Protein AF-A0A2N9N5C7-F1 (afdb_monomer)

Foldseek 3Di:
DDPLQVVVVVVDQFEAAEEDAPDWADWDDDPVDPIPDDPVVVRHPYYDYDDHDPPDDDTD

pLDDT: mean 90.46, std 8.99, range [59.03, 98.38]

Mean predicted aligned error: 4.17 Å

Secondary structure (DSSP, 8-state):
--HHHHHHHTT---EEEEE--S--TTSS--TTS---SSGGGGT-SEEEEE-S-TTS----

Sequence (60 aa):
MTLPSLLKQSGYGTAAIGKWHLGLGNGNLDWNTKIRPGPTEIGFDESFIIPATRDRVPRA

Solvent-accessible surface area (backbone atoms only — not comparable to full-atom values): 3781 Å² total; per-residue (Å²): 141,42,72,42,39,53,42,39,76,73,72,44,91,32,71,47,74,42,81,60,62,77,57,42,40,87,47,91,74,58,87,91,50,90,72,56,55,42,64,60,77,54,32,24,77,43,76,55,64,38,65,41,67,92,89,56,86,71,68,74

Radius of gyration: 12.26 Å; Cα contacts (8 Å, |Δi|>4): 96; chains: 1; bounding box: 26×22×33 Å

Nearest PDB structures (foldseek):
  7ozc-assembly1_AAA  TM=9.682E-01  e=4.415E-04  Bacteroides thetaiotaomicron VPI-5482

Structure (mmCIF, N/CA/C/O backbone):
data_AF-A0A2N9N5C7-F1
#
_entry.id   AF-A0A2N9N5C7-F1
#
loop_
_atom_site.group_PDB
_atom_site.id
_atom_site.type_symbol
_atom_site.label_atom_id
_atom_site.label_alt_id
_atom_site.label_comp_id
_atom_site.label_asym_id
_atom_site.label_entity_id
_atom_site.label_seq_id
_atom_site.pdbx_PDB_ins_code
_atom_site.Cartn_x
_atom_site.Cartn_y
_atom_site.Cartn_z
_atom_site.occupancy
_atom_site.B_iso_or_equiv
_atom_site.auth_seq_id
_atom_site.auth_comp_id
_atom_site.auth_asym_id
_atom_site.auth_atom_id
_atom_site.pdbx_PDB_model_num
ATOM 1 N N . MET A 1 1 ? 8.153 0.807 13.980 1.00 79.56 1 MET A N 1
ATOM 2 C CA . MET A 1 1 ? 6.775 1.287 14.222 1.00 79.56 1 MET A CA 1
ATOM 3 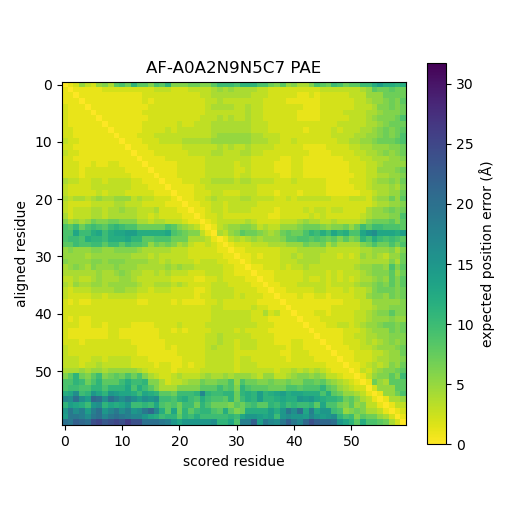C C . MET A 1 1 ? 6.470 2.373 13.201 1.00 79.56 1 MET A C 1
ATOM 5 O O . MET A 1 1 ? 7.299 3.258 13.036 1.00 79.56 1 MET A O 1
ATOM 9 N N . THR A 1 2 ? 5.339 2.291 12.505 1.00 95.75 2 THR A N 1
ATOM 10 C CA . THR A 1 2 ? 4.842 3.287 11.534 1.00 95.75 2 THR A CA 1
ATOM 11 C C . THR A 1 2 ? 3.445 3.779 11.936 1.00 95.75 2 THR A C 1
ATOM 13 O O . THR A 1 2 ? 2.758 3.123 12.722 1.00 95.75 2 THR A O 1
ATOM 16 N N . LEU A 1 3 ? 2.989 4.898 11.368 1.00 96.88 3 LEU A N 1
ATOM 17 C CA . LEU A 1 3 ? 1.631 5.402 11.600 1.00 96.88 3 LEU A CA 1
ATOM 18 C C . LEU A 1 3 ? 0.522 4.370 11.297 1.00 96.88 3 LEU A C 1
ATOM 20 O O . LEU A 1 3 ? -0.304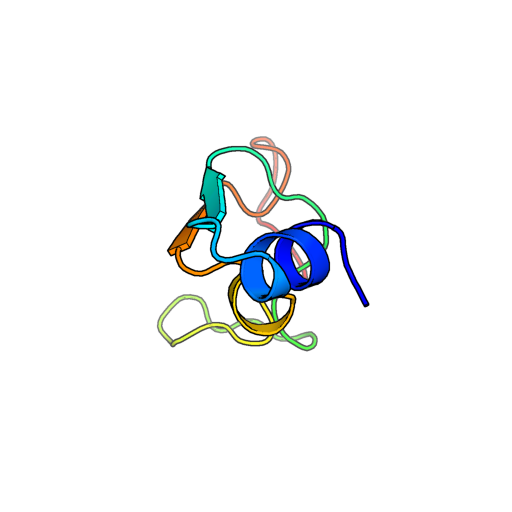 4.144 12.181 1.00 96.88 3 LEU A O 1
ATOM 24 N N . PRO A 1 4 ? 0.490 3.694 10.130 1.00 97.12 4 PRO A N 1
ATOM 25 C CA . PRO A 1 4 ? -0.534 2.681 9.872 1.00 97.12 4 PRO A CA 1
ATOM 26 C C . PRO A 1 4 ? -0.437 1.505 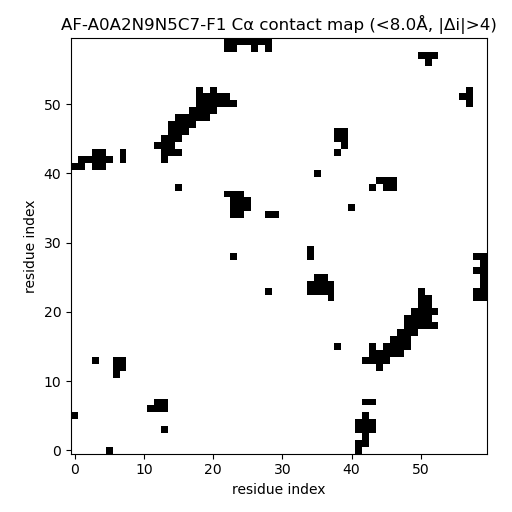10.854 1.00 97.12 4 PRO A C 1
ATOM 28 O O . PRO A 1 4 ? -1.464 1.051 11.343 1.00 97.12 4 PRO A O 1
ATOM 31 N N . SER A 1 5 ? 0.767 1.083 11.270 1.00 97.00 5 SER A N 1
ATOM 32 C CA . SER A 1 5 ? 0.895 0.016 12.277 1.00 97.00 5 SER A CA 1
ATOM 33 C C . SER A 1 5 ? 0.337 0.401 13.655 1.00 97.00 5 SER A C 1
ATOM 35 O O . SER A 1 5 ? -0.146 -0.471 14.374 1.00 97.00 5 SER A O 1
ATOM 37 N N . LEU A 1 6 ? 0.380 1.689 14.020 1.00 97.69 6 LEU A N 1
ATOM 38 C CA . LEU A 1 6 ? -0.225 2.200 15.252 1.00 97.69 6 LEU A CA 1
ATOM 39 C C . LEU A 1 6 ? -1.752 2.235 15.133 1.00 97.69 6 LEU A C 1
ATOM 41 O O . LEU A 1 6 ? -2.450 1.710 15.994 1.00 97.69 6 LEU A O 1
ATOM 45 N N . LEU A 1 7 ? -2.271 2.804 14.044 1.00 97.69 7 LEU A N 1
ATOM 46 C CA . LEU A 1 7 ? -3.713 2.896 13.802 1.00 97.69 7 LEU A CA 1
ATOM 47 C C . LEU A 1 7 ? -4.360 1.508 13.714 1.00 97.69 7 LEU A C 1
ATOM 49 O O . LEU A 1 7 ? -5.424 1.280 14.285 1.00 97.69 7 LEU A O 1
ATOM 53 N N . LYS A 1 8 ? -3.676 0.553 13.081 1.00 96.50 8 LYS A N 1
ATOM 54 C CA . LYS A 1 8 ? -4.107 -0.842 13.015 1.00 96.50 8 LYS A CA 1
ATOM 55 C C . LYS A 1 8 ? -4.222 -1.488 14.399 1.00 96.50 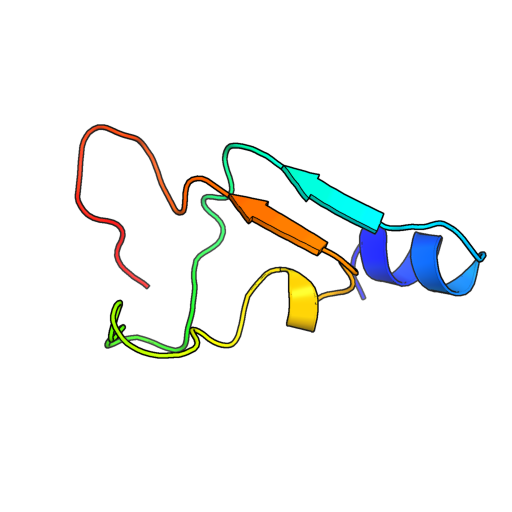8 LYS A C 1
ATOM 57 O O . LYS A 1 8 ? -5.190 -2.195 14.657 1.00 96.50 8 LYS A O 1
ATOM 62 N N . GLN A 1 9 ? -3.290 -1.213 15.317 1.00 96.81 9 GLN A N 1
ATOM 63 C CA . GLN A 1 9 ? -3.398 -1.681 16.710 1.00 96.81 9 GLN A CA 1
ATOM 64 C C . GLN A 1 9 ? -4.616 -1.088 17.430 1.00 96.81 9 GLN A C 1
ATOM 66 O O . GLN A 1 9 ? -5.179 -1.728 18.311 1.00 96.81 9 GLN A O 1
ATOM 71 N N . SER A 1 10 ? -5.054 0.104 17.026 1.00 97.44 10 SER A N 1
ATOM 72 C CA . SER A 1 10 ? -6.284 0.740 17.506 1.00 97.44 10 SER A CA 1
ATOM 73 C C . SER A 1 10 ? -7.554 0.293 16.762 1.00 97.44 10 SER A C 1
ATOM 75 O O . SER A 1 10 ? -8.605 0.894 16.964 1.00 97.44 10 SER A O 1
ATOM 77 N N . GLY A 1 11 ? -7.488 -0.742 15.916 1.00 97.62 11 GLY A N 1
ATOM 78 C CA . GLY A 1 11 ? -8.652 -1.322 15.236 1.00 97.62 11 GLY A CA 1
ATOM 79 C C . GLY A 1 11 ? -9.073 -0.620 13.940 1.00 97.62 11 GLY A C 1
ATOM 80 O O . GLY A 1 11 ? -10.155 -0.898 13.426 1.00 97.62 11 GLY A O 1
ATOM 81 N N . TYR A 1 12 ? -8.246 0.278 13.397 1.00 98.31 12 TYR A N 1
ATOM 82 C CA . TYR A 1 12 ? -8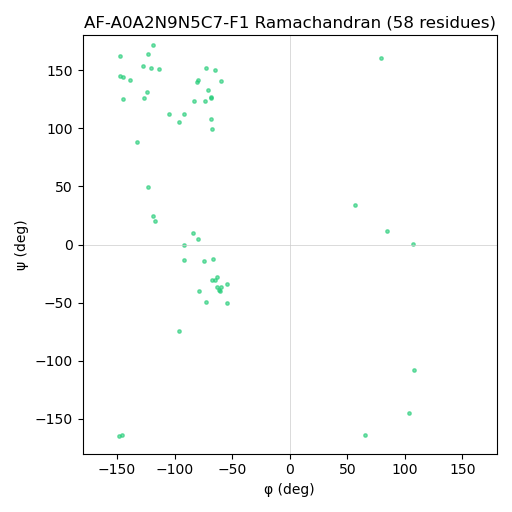.521 0.917 12.110 1.00 98.31 12 TYR A CA 1
ATOM 83 C C . TYR A 1 12 ? -8.141 0.008 10.941 1.00 98.31 12 TYR A C 1
ATOM 85 O O . TYR A 1 12 ? -7.072 -0.601 10.947 1.00 98.31 12 TYR A O 1
ATOM 93 N N . GLY A 1 13 ? -8.972 0.002 9.897 1.00 98.06 13 GLY A N 1
ATOM 94 C CA . GLY A 1 13 ? -8.561 -0.471 8.577 1.00 98.06 13 GLY A CA 1
ATOM 95 C C . GLY A 1 13 ? -7.587 0.521 7.943 1.00 98.06 13 GLY A C 1
ATOM 96 O O . GLY A 1 13 ? -7.822 1.732 7.964 1.00 98.06 13 GLY A O 1
ATOM 97 N N . THR A 1 14 ? -6.482 0.022 7.396 1.00 98.38 14 THR A N 1
ATOM 98 C CA . THR A 1 14 ? -5.402 0.861 6.862 1.00 98.38 14 THR A CA 1
ATOM 99 C C . THR A 1 14 ? -5.098 0.524 5.406 1.00 98.38 14 THR A C 1
ATOM 101 O O . THR A 1 14 ? -4.888 -0.632 5.053 1.00 98.38 14 THR A O 1
ATOM 104 N N . ALA A 1 15 ? -5.024 1.537 4.540 1.00 97.94 15 ALA A N 1
ATOM 105 C CA . ALA A 1 15 ? -4.709 1.345 3.126 1.00 97.94 15 ALA A CA 1
ATOM 106 C C . ALA A 1 15 ? -3.745 2.417 2.606 1.00 97.94 15 ALA A C 1
ATOM 108 O O . ALA A 1 15 ? -3.851 3.591 2.965 1.00 97.94 15 ALA A O 1
ATOM 109 N N . ALA A 1 16 ? -2.816 2.010 1.740 1.00 97.44 16 ALA A N 1
ATOM 110 C CA . ALA A 1 16 ? -1.950 2.915 0.989 1.00 97.44 16 ALA A CA 1
ATOM 111 C C . ALA A 1 16 ? -2.428 2.993 -0.467 1.00 97.44 16 ALA A C 1
ATOM 113 O O . ALA A 1 16 ? -2.320 2.015 -1.206 1.00 97.44 16 ALA A O 1
ATOM 114 N N . ILE A 1 17 ? -2.945 4.151 -0.888 1.00 97.50 17 ILE A N 1
ATOM 115 C CA . ILE A 1 17 ? -3.484 4.361 -2.239 1.00 97.50 17 ILE A CA 1
ATOM 116 C C . ILE A 1 17 ? -2.816 5.585 -2.873 1.00 97.50 17 ILE A C 1
ATOM 118 O O . ILE A 1 17 ? -2.832 6.673 -2.301 1.00 97.50 17 ILE A O 1
ATOM 122 N N . GLY A 1 18 ? -2.236 5.423 -4.065 1.00 95.69 18 GLY A N 1
ATOM 123 C CA . GLY A 1 18 ? -1.594 6.514 -4.809 1.00 95.69 18 GLY A CA 1
ATOM 124 C C . GLY A 1 18 ? -0.064 6.488 -4.758 1.00 95.69 18 GLY A C 1
ATOM 125 O O . GLY A 1 18 ? 0.550 5.428 -4.820 1.00 95.69 18 GLY A O 1
ATOM 126 N N . LYS A 1 19 ? 0.588 7.656 -4.737 1.00 94.44 19 LYS A N 1
ATOM 127 C CA . LYS A 1 19 ? 2.057 7.742 -4.828 1.00 94.44 19 LYS A CA 1
ATOM 128 C C . LYS A 1 19 ? 2.717 7.179 -3.567 1.00 94.44 19 LYS A C 1
ATOM 130 O O . LYS A 1 19 ? 2.441 7.657 -2.472 1.00 94.44 19 LYS A O 1
ATOM 135 N N . TRP A 1 20 ? 3.632 6.228 -3.750 1.00 93.62 20 TRP A N 1
ATOM 136 C CA . TRP A 1 20 ? 4.402 5.633 -2.660 1.00 93.62 20 TRP A CA 1
ATOM 137 C C . TRP A 1 20 ? 5.772 6.287 -2.499 1.00 93.62 20 TRP A C 1
ATOM 139 O O . TRP A 1 20 ? 5.958 7.114 -1.615 1.00 93.62 20 TRP A O 1
ATOM 149 N N . HIS A 1 21 ? 6.710 5.988 -3.401 1.00 92.06 21 HIS A N 1
ATOM 150 C CA . HIS A 1 21 ? 8.047 6.585 -3.437 1.00 92.06 21 HIS A CA 1
ATOM 151 C C . HIS A 1 21 ? 8.872 6.421 -2.144 1.00 92.06 21 HIS A C 1
ATOM 153 O O . HIS A 1 21 ? 9.668 7.291 -1.803 1.00 92.06 21 HIS A O 1
ATOM 159 N N . LEU A 1 22 ? 8.703 5.297 -1.441 1.00 91.94 22 LEU A N 1
ATOM 160 C CA . LEU A 1 22 ? 9.501 4.924 -0.261 1.00 91.94 22 LEU A CA 1
ATOM 161 C C . LEU A 1 22 ? 10.304 3.629 -0.475 1.00 91.94 22 LEU A C 1
ATOM 163 O O . LEU A 1 22 ? 10.694 2.974 0.486 1.00 91.94 22 LEU A O 1
ATOM 167 N N . GLY A 1 23 ? 10.533 3.255 -1.736 1.00 90.44 23 GLY A N 1
ATOM 168 C CA . GLY A 1 23 ? 11.182 1.996 -2.102 1.00 90.44 23 GLY A CA 1
ATOM 169 C C . GLY A 1 23 ? 10.236 0.794 -2.033 1.00 90.44 23 GLY A C 1
ATOM 170 O O . GLY A 1 23 ? 9.164 0.839 -1.418 1.00 90.44 23 GLY A O 1
ATOM 171 N N . LEU A 1 24 ? 10.628 -0.271 -2.726 1.00 92.38 24 LEU A N 1
ATOM 172 C CA . LEU A 1 24 ? 9.963 -1.571 -2.736 1.00 92.38 24 LEU A CA 1
ATOM 173 C C . LEU A 1 24 ? 11.023 -2.662 -2.849 1.00 92.38 24 LEU A C 1
ATOM 175 O O . LEU A 1 24 ? 11.994 -2.505 -3.583 1.00 92.38 24 LEU A O 1
ATOM 179 N N . GLY A 1 25 ? 10.797 -3.792 -2.186 1.00 89.75 25 GLY A N 1
ATOM 180 C CA . GLY A 1 25 ? 11.709 -4.927 -2.237 1.00 89.75 25 GLY A CA 1
ATOM 181 C C . GLY A 1 25 ? 13.074 -4.654 -1.607 1.00 89.75 25 GLY A C 1
ATOM 182 O O .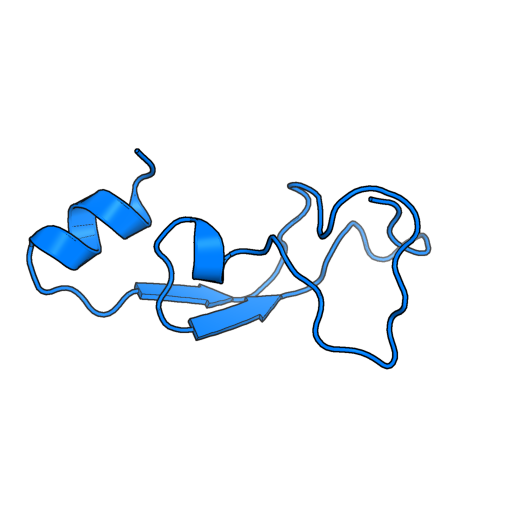 GLY A 1 25 ? 13.253 -3.709 -0.847 1.00 89.75 25 GLY A O 1
ATOM 183 N N . ASN A 1 26 ? 14.031 -5.530 -1.920 1.00 84.62 26 ASN A N 1
ATOM 184 C CA . ASN A 1 26 ? 15.394 -5.506 -1.382 1.00 84.62 26 ASN A CA 1
ATOM 185 C C . ASN A 1 26 ? 16.441 -5.424 -2.513 1.00 84.62 26 ASN A C 1
ATOM 187 O O . ASN A 1 26 ? 17.373 -6.226 -2.558 1.00 84.62 26 ASN A O 1
ATOM 191 N N . GLY A 1 27 ? 16.281 -4.498 -3.463 1.00 79.31 27 GLY A N 1
ATOM 192 C CA . GLY A 1 27 ? 17.236 -4.312 -4.566 1.00 79.31 27 GLY A CA 1
ATOM 193 C C . GLY A 1 27 ? 16.708 -4.785 -5.923 1.00 79.31 27 GLY A C 1
ATOM 194 O O . GLY A 1 27 ? 15.869 -4.130 -6.534 1.00 79.31 27 GLY A O 1
ATOM 195 N N . ASN A 1 28 ? 17.214 -5.904 -6.446 1.00 80.38 28 ASN A N 1
ATOM 196 C CA . ASN A 1 28 ? 16.796 -6.392 -7.766 1.00 80.38 28 ASN A CA 1
ATOM 197 C C . ASN A 1 28 ? 15.331 -6.851 -7.737 1.00 80.38 28 ASN A C 1
ATOM 199 O O . ASN A 1 28 ? 15.018 -7.951 -7.285 1.00 80.38 28 ASN A O 1
ATOM 203 N N . LEU A 1 29 ? 14.439 -5.977 -8.204 1.00 86.19 29 LEU A N 1
ATOM 204 C CA . LEU A 1 29 ? 13.000 -6.198 -8.202 1.00 86.19 29 LEU A CA 1
ATOM 205 C C . LEU A 1 29 ? 12.573 -7.029 -9.413 1.00 86.19 29 LEU A C 1
ATOM 207 O O . LEU A 1 29 ? 12.774 -6.608 -10.553 1.00 86.19 29 LEU A O 1
ATOM 211 N N . ASP A 1 30 ? 11.911 -8.157 -9.168 1.00 88.62 30 ASP A N 1
ATOM 212 C CA . ASP A 1 30 ? 11.144 -8.853 -10.199 1.00 88.62 30 ASP A CA 1
ATOM 213 C C . ASP A 1 30 ? 9.671 -8.445 -10.116 1.00 88.62 30 ASP A C 1
ATOM 215 O O . ASP A 1 30 ? 8.926 -8.878 -9.232 1.00 88.62 30 ASP A O 1
ATOM 219 N N . TRP A 1 31 ? 9.256 -7.613 -11.070 1.00 88.56 31 TRP A N 1
ATOM 220 C CA . TRP A 1 31 ? 7.897 -7.083 -11.186 1.00 88.56 31 TRP A CA 1
ATOM 221 C C . TRP A 1 31 ? 6.833 -8.137 -11.508 1.00 88.56 31 TRP A C 1
ATOM 223 O O . TRP A 1 31 ? 5.646 -7.846 -11.384 1.00 88.56 31 TRP A O 1
ATOM 233 N N . ASN A 1 32 ? 7.230 -9.347 -11.907 1.00 90.62 32 ASN A N 1
ATOM 234 C CA . ASN A 1 32 ? 6.303 -10.438 -12.221 1.00 90.62 32 ASN A CA 1
ATOM 235 C C . ASN A 1 32 ? 6.014 -11.330 -11.010 1.00 90.62 32 ASN A C 1
ATOM 237 O O . ASN A 1 32 ? 5.253 -12.292 -11.108 1.00 90.62 32 ASN A O 1
ATOM 241 N N . THR A 1 33 ? 6.625 -11.026 -9.866 1.00 90.69 33 THR A N 1
ATOM 242 C CA . THR A 1 33 ? 6.461 -11.789 -8.631 1.00 90.69 33 THR A CA 1
ATOM 243 C C . THR A 1 33 ? 5.866 -10.923 -7.531 1.00 90.69 33 THR A C 1
ATOM 245 O O . THR A 1 33 ? 5.706 -9.708 -7.660 1.00 90.69 33 THR A O 1
ATOM 248 N N . LYS A 1 34 ? 5.514 -11.555 -6.410 1.00 89.75 34 LYS A N 1
ATOM 249 C CA . LYS A 1 34 ? 5.056 -10.822 -5.234 1.00 89.75 34 LYS A CA 1
ATOM 250 C C . LYS A 1 34 ? 6.218 -10.017 -4.644 1.00 89.75 34 LYS A C 1
ATOM 252 O O . LYS A 1 34 ? 7.107 -10.576 -4.009 1.00 89.75 34 LYS A O 1
ATOM 257 N N . ILE A 1 35 ? 6.161 -8.700 -4.808 1.00 90.94 35 ILE A N 1
ATOM 258 C CA . ILE A 1 35 ? 7.164 -7.765 -4.296 1.00 90.94 35 ILE A CA 1
ATOM 259 C C . ILE A 1 35 ? 7.032 -7.627 -2.777 1.00 90.94 35 ILE A C 1
ATOM 261 O O . ILE A 1 35 ? 5.967 -7.273 -2.272 1.00 90.94 35 ILE A O 1
ATOM 265 N N . ARG A 1 36 ? 8.122 -7.898 -2.051 1.00 91.12 36 ARG A N 1
ATOM 266 C CA . ARG A 1 36 ? 8.249 -7.697 -0.598 1.00 91.12 36 ARG A CA 1
ATOM 267 C C . ARG A 1 36 ? 9.699 -7.328 -0.260 1.00 91.12 36 ARG A C 1
ATOM 269 O O . ARG A 1 36 ? 10.598 -7.894 -0.886 1.00 91.12 36 ARG A O 1
ATOM 276 N N . PRO A 1 37 ? 9.954 -6.460 0.733 1.00 93.12 37 PRO A N 1
ATOM 277 C CA . PRO A 1 37 ? 8.979 -5.724 1.543 1.00 93.12 37 PRO A CA 1
ATOM 278 C C . PRO A 1 37 ? 8.279 -4.584 0.781 1.00 93.12 37 PRO A C 1
ATOM 280 O O . PRO A 1 37 ? 8.831 -4.002 -0.150 1.00 93.12 37 PRO A O 1
ATOM 283 N N . GLY A 1 38 ? 7.054 -4.266 1.189 1.00 93.50 38 GLY A N 1
ATOM 284 C CA . GLY A 1 38 ? 6.232 -3.167 0.689 1.00 93.50 38 GLY A CA 1
ATOM 285 C C . GLY A 1 38 ? 5.317 -2.597 1.786 1.00 93.50 38 GLY A C 1
ATOM 286 O O . GLY A 1 38 ? 5.524 -2.875 2.970 1.00 93.50 38 GLY A O 1
ATOM 287 N N . PRO A 1 39 ? 4.292 -1.797 1.429 1.00 96.19 39 PRO A N 1
ATOM 288 C CA . PRO A 1 39 ? 3.411 -1.136 2.400 1.00 96.19 39 PRO A CA 1
ATOM 289 C C . PRO A 1 39 ? 2.764 -2.101 3.407 1.00 96.19 39 PRO A C 1
ATOM 291 O O . PRO A 1 39 ? 2.604 -1.770 4.584 1.00 96.19 39 PRO A O 1
ATOM 294 N N . THR A 1 40 ? 2.451 -3.320 2.968 1.00 95.81 40 THR A N 1
ATOM 295 C CA . THR A 1 40 ? 1.836 -4.350 3.811 1.00 95.81 40 THR A CA 1
ATOM 296 C C . THR A 1 40 ? 2.757 -4.864 4.916 1.00 95.81 40 THR A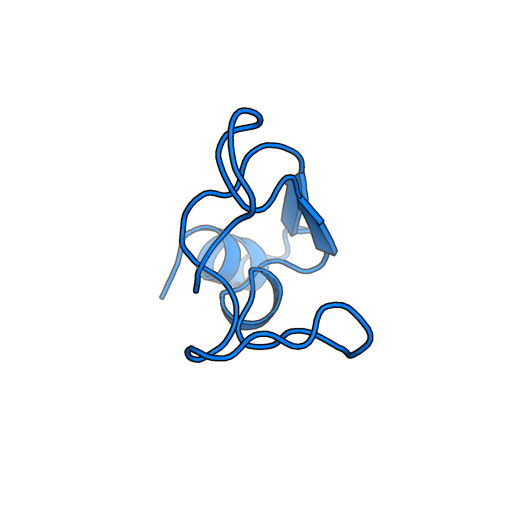 C 1
ATOM 298 O O . THR A 1 40 ? 2.294 -5.206 6.001 1.00 95.81 40 THR A O 1
ATOM 301 N N . GLU A 1 41 ? 4.074 -4.872 4.696 1.00 95.31 41 GLU A N 1
ATOM 302 C CA . GLU A 1 41 ? 5.059 -5.274 5.712 1.00 95.31 41 GLU A CA 1
ATOM 303 C C . GLU A 1 41 ? 5.259 -4.207 6.794 1.00 95.31 41 GLU A C 1
ATOM 305 O O . GLU A 1 41 ? 5.827 -4.494 7.847 1.00 95.31 41 GLU A O 1
ATOM 310 N N . ILE A 1 42 ? 4.779 -2.985 6.558 1.00 94.94 42 ILE A N 1
ATOM 311 C CA . ILE A 1 42 ? 4.951 -1.853 7.472 1.00 94.94 42 ILE A CA 1
ATOM 312 C C . ILE A 1 42 ? 3.625 -1.302 7.988 1.00 94.94 42 ILE A C 1
ATOM 314 O O . ILE A 1 42 ? 3.562 -0.153 8.418 1.00 94.94 42 ILE A O 1
ATOM 318 N N . GLY A 1 43 ? 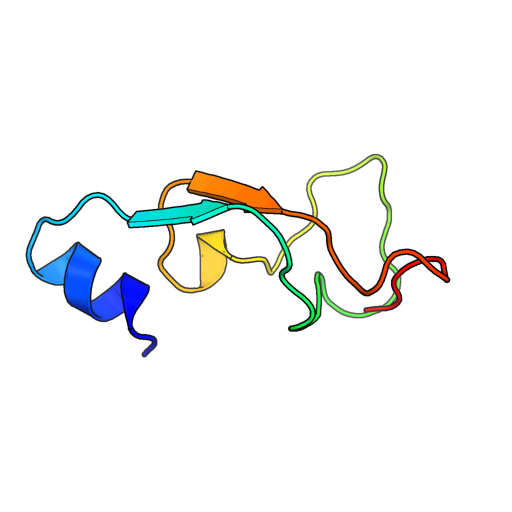2.579 -2.125 8.002 1.00 95.88 43 GLY A N 1
ATOM 319 C CA . GLY A 1 43 ? 1.375 -1.866 8.787 1.00 95.88 43 GLY A CA 1
ATOM 320 C C . GLY A 1 43 ? 0.140 -1.442 8.009 1.00 95.88 43 GLY A C 1
ATOM 321 O O . GLY A 1 43 ? -0.872 -1.238 8.664 1.00 95.88 43 GLY A O 1
ATOM 322 N N . PHE A 1 44 ? 0.193 -1.334 6.678 1.00 97.81 44 PHE A N 1
ATOM 323 C CA . PHE A 1 44 ? -1.019 -1.213 5.862 1.00 97.81 44 PHE A CA 1
ATOM 324 C C . PHE A 1 44 ? -1.676 -2.589 5.656 1.00 97.81 44 PHE A C 1
ATOM 326 O O . PHE A 1 44 ? -0.977 -3.584 5.471 1.00 97.81 44 PHE A O 1
ATOM 333 N N . ASP A 1 45 ? -3.005 -2.662 5.668 1.00 97.44 45 ASP A N 1
ATOM 334 C CA . ASP A 1 45 ? -3.754 -3.881 5.329 1.00 97.44 45 ASP A CA 1
ATOM 335 C C . ASP A 1 45 ? -3.831 -4.081 3.815 1.00 97.44 45 ASP A C 1
ATOM 337 O O . ASP A 1 45 ? -3.645 -5.192 3.317 1.00 97.44 45 ASP A O 1
ATOM 341 N N . GLU A 1 46 ? -4.034 -2.986 3.082 1.00 97.31 46 GLU A N 1
ATOM 342 C CA . GLU A 1 46 ? -4.154 -2.980 1.626 1.00 97.31 46 GLU A CA 1
ATOM 343 C C . GLU A 1 46 ? -3.199 -1.972 0.975 1.00 97.31 46 GLU A C 1
ATOM 345 O O . GLU A 1 46 ? -2.821 -0.950 1.559 1.00 97.31 46 GLU A O 1
ATOM 350 N N . SER A 1 47 ? -2.814 -2.238 -0.275 1.00 96.62 47 SER A N 1
ATOM 351 C CA . SER A 1 47 ? -1.956 -1.336 -1.043 1.00 96.62 47 SER A CA 1
ATOM 352 C C . SER A 1 47 ? -2.313 -1.317 -2.527 1.00 96.62 47 SER A C 1
ATOM 354 O O . SER A 1 47 ? -2.259 -2.354 -3.188 1.00 96.62 47 SER A O 1
ATOM 356 N N . PHE A 1 48 ? -2.582 -0.126 -3.061 1.00 96.00 48 PHE A N 1
ATOM 357 C CA . PHE A 1 48 ? -2.735 0.141 -4.491 1.00 96.00 48 PHE A CA 1
ATOM 358 C C . PHE A 1 48 ? -1.924 1.387 -4.861 1.00 96.00 48 PHE A C 1
ATOM 360 O O . PHE A 1 48 ? -2.400 2.523 -4.784 1.00 96.00 48 PHE A O 1
ATOM 367 N N . ILE A 1 49 ? -0.652 1.179 -5.196 1.00 94.88 49 ILE A N 1
ATOM 368 C CA . ILE A 1 49 ? 0.332 2.260 -5.235 1.00 94.88 49 ILE A CA 1
ATOM 369 C C . ILE A 1 49 ? 0.978 2.465 -6.601 1.00 94.88 49 ILE A C 1
ATOM 371 O O . ILE A 1 49 ? 1.181 1.534 -7.376 1.00 94.88 49 ILE A O 1
ATOM 375 N N . ILE A 1 50 ? 1.385 3.709 -6.842 1.00 93.38 50 ILE A N 1
ATOM 376 C CA . ILE A 1 50 ? 2.352 4.076 -7.868 1.00 93.38 50 ILE A CA 1
ATOM 377 C C . ILE A 1 50 ? 3.734 4.053 -7.191 1.00 93.38 50 ILE A C 1
ATOM 379 O O . ILE A 1 50 ? 3.989 4.885 -6.312 1.00 93.38 50 ILE A O 1
ATOM 383 N N . PRO A 1 51 ? 4.622 3.112 -7.556 1.00 88.44 51 PRO A N 1
ATOM 384 C CA . PRO A 1 51 ? 5.864 2.837 -6.827 1.00 88.44 51 PRO A CA 1
ATOM 385 C C . PRO A 1 51 ? 6.828 4.030 -6.722 1.00 88.44 51 PRO A C 1
ATOM 387 O O . PRO A 1 51 ? 7.448 4.216 -5.677 1.00 88.44 51 PRO A O 1
ATOM 390 N N . ALA A 1 52 ? 6.928 4.865 -7.760 1.00 86.56 52 ALA A N 1
ATOM 391 C CA . ALA A 1 52 ? 7.786 6.054 -7.793 1.00 86.56 52 ALA A CA 1
ATOM 392 C C . ALA A 1 52 ? 7.140 7.196 -8.603 1.00 86.56 52 ALA A C 1
ATOM 394 O O . ALA A 1 52 ? 5.932 7.200 -8.850 1.00 86.56 52 ALA A O 1
ATOM 395 N N . THR A 1 53 ? 7.921 8.206 -8.989 1.00 82.00 53 THR A N 1
ATOM 396 C CA . THR A 1 53 ? 7.474 9.233 -9.939 1.00 82.00 53 THR A CA 1
ATOM 397 C C . THR A 1 53 ? 7.216 8.628 -11.326 1.00 82.00 53 THR A C 1
ATOM 399 O O . THR A 1 53 ? 7.807 7.623 -11.707 1.00 82.00 53 THR A O 1
ATOM 402 N N . ARG A 1 54 ? 6.281 9.217 -12.084 1.00 76.50 54 ARG A N 1
ATOM 403 C CA . ARG A 1 54 ? 5.792 8.666 -13.366 1.00 76.50 54 ARG A CA 1
ATOM 404 C C . ARG A 1 54 ? 6.715 8.914 -14.565 1.00 76.50 54 ARG A C 1
ATOM 406 O O . ARG A 1 54 ? 6.338 8.606 -15.688 1.00 76.50 54 ARG A O 1
ATOM 413 N N . ASP A 1 55 ? 7.884 9.496 -14.348 1.00 81.94 55 ASP A N 1
ATOM 414 C CA . ASP A 1 55 ? 8.837 9.858 -15.397 1.00 81.94 55 ASP A CA 1
ATOM 415 C C . ASP A 1 55 ? 9.872 8.759 -15.675 1.00 81.94 55 ASP A C 1
ATOM 417 O O . ASP A 1 55 ? 10.586 8.831 -16.675 1.00 81.94 55 ASP A O 1
ATOM 421 N N . ARG A 1 56 ? 9.987 7.752 -14.797 1.00 73.88 56 ARG A N 1
ATOM 422 C CA . ARG A 1 56 ? 11.015 6.704 -14.876 1.00 73.88 56 ARG A CA 1
ATOM 423 C C . ARG A 1 56 ? 10.506 5.371 -14.345 1.00 73.88 56 ARG A C 1
ATOM 425 O O . ARG A 1 56 ? 9.540 5.307 -13.588 1.00 73.88 56 ARG A O 1
ATOM 432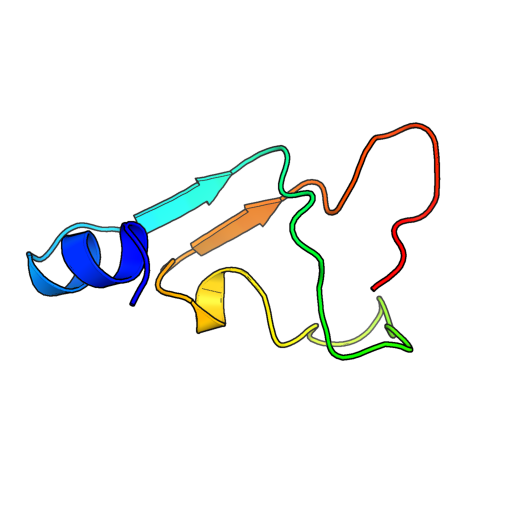 N N . VAL A 1 57 ? 11.216 4.303 -14.707 1.00 70.31 57 VAL A N 1
ATOM 433 C CA . VAL A 1 57 ? 11.027 2.990 -14.085 1.00 70.31 57 VAL A CA 1
ATOM 434 C C . VAL A 1 57 ? 11.520 3.061 -12.630 1.00 70.31 57 VAL A C 1
ATOM 436 O O . VAL A 1 57 ? 12.661 3.485 -12.408 1.00 70.31 57 VAL A O 1
ATOM 439 N N . PRO A 1 58 ? 10.694 2.668 -11.645 1.00 65.88 58 PRO A N 1
ATOM 440 C CA . PRO A 1 58 ? 11.090 2.630 -10.243 1.00 65.88 58 PRO A CA 1
ATOM 441 C C . PRO A 1 58 ? 12.278 1.693 -10.028 1.00 65.88 58 PRO A C 1
ATOM 443 O O . PRO A 1 58 ? 12.340 0.610 -10.610 1.00 65.88 58 PRO A O 1
ATOM 446 N N . ARG A 1 59 ? 13.198 2.102 -9.158 1.00 66.31 59 ARG A N 1
ATOM 447 C CA . ARG A 1 59 ? 14.288 1.262 -8.654 1.00 66.31 59 ARG A CA 1
ATOM 448 C C . ARG A 1 59 ? 14.050 1.030 -7.164 1.00 66.31 59 ARG A C 1
ATOM 450 O O . ARG A 1 59 ? 13.391 1.861 -6.535 1.00 66.31 59 ARG A O 1
ATOM 457 N N . ALA A 1 60 ? 14.512 -0.109 -6.659 1.00 59.03 60 ALA A N 1
ATOM 458 C CA . ALA A 1 60 ? 14.430 -0.424 -5.237 1.00 59.03 60 ALA A CA 1
ATOM 459 C C . ALA A 1 60 ? 15.254 0.541 -4.384 1.00 59.03 60 ALA A C 1
ATOM 461 O O . ALA A 1 60 ? 16.286 1.040 -4.895 1.00 59.03 60 ALA A O 1
#